Protein AF-A0A7S0UUR9-F1 (afdb_monomer_lite)

Sequence (149 aa):
MFRLLVNALKKHHSISKAPLSCSSLRNFNCSATLRMPTVGVNRDNLFARMGKTYTDEEFDHLCFEYGIELDDVTSEREMLSKELKDKEGLDVEGVSDDVIYRIDIPANRYDMLCIEGISRALNIFRGVEKIPKYTLANMEGKPLQQMIV

Secondary structure (DSSP, 8-state):
----SS-SS--------------------------PPEEEEEHHHHHHHHTS---HHHHHHHHHHHT-EEEEEEEHHHHHHHHGGGS-----TT----EEEEEE--TT-GGGSSHHHHHHHHHHHTTSSPPP---PPP-TTPPPPP---

Radius of gyration: 26.22 Å; chains: 1; bounding box: 48×80×44 Å

pLDDT: mean 72.35, std 21.58, range [28.94, 94.25]

Foldseek 3Di:
DPPDPPPPPPDDDDDDDDDDDDDDDDDDPPPPPQQQDKAKDWQVLLCVLLVHHDDPVRVQVLCVVVPKHFDDWDWPVVVCVVVCVVPPDDPPPPDDRTIIIIIGHRPVDPQPNDSNSVSVVSCVVVVNDPDDDDDDDDCPPPDDDDDDD

InterPro domains:
  IPR009061 Putative DNA-binding domain superfamily [SSF46955] (41-132)
  IPR040659 Phenylalanine--tRNA ligase beta subunit, B1 domain [PF18262] (36-127)
  IPR045060 Phenylalanine-tRNA ligase, class IIc, beta subunit [PTHR10947] (36-149)

Organism: NCBI:txid51329

Structure (mmCIF, N/CA/C/O backbone):
data_AF-A0A7S0UUR9-F1
#
_entry.id   AF-A0A7S0UUR9-F1
#
loop_
_atom_site.group_PDB
_atom_site.id
_atom_site.type_symbol
_atom_site.label_atom_id
_atom_site.label_alt_id
_atom_site.label_comp_id
_atom_site.label_asym_id
_atom_site.label_entity_id
_atom_site.label_seq_id
_atom_site.pdbx_PDB_ins_code
_atom_site.Cartn_x
_atom_site.Cartn_y
_atom_site.Cartn_z
_atom_site.occupancy
_atom_site.B_iso_or_equiv
_atom_site.auth_seq_id
_atom_site.auth_comp_id
_atom_site.auth_asym_id
_atom_site.auth_atom_id
_atom_site.pdbx_PDB_model_num
ATOM 1 N N . MET A 1 1 ? -12.532 54.634 -2.706 1.00 45.88 1 MET A N 1
ATOM 2 C CA . MET A 1 1 ? -12.464 54.338 -1.260 1.00 45.88 1 MET A CA 1
ATOM 3 C C . MET A 1 1 ? -11.890 52.941 -1.083 1.00 45.88 1 MET A C 1
ATOM 5 O O . MET A 1 1 ? -12.311 52.044 -1.794 1.00 45.88 1 MET A O 1
ATOM 9 N N . PHE A 1 2 ? -10.911 52.801 -0.189 1.00 37.53 2 PHE A N 1
ATOM 10 C CA . PHE A 1 2 ? -10.325 51.538 0.281 1.00 37.53 2 PHE A CA 1
ATOM 11 C C . PHE A 1 2 ? -9.458 50.717 -0.685 1.00 37.53 2 PHE A C 1
ATOM 13 O O . PHE A 1 2 ? -9.490 49.496 -0.741 1.00 37.53 2 PHE A O 1
ATOM 20 N N . ARG A 1 3 ? -8.511 51.430 -1.302 1.00 44.03 3 ARG A N 1
ATOM 21 C CA . ARG A 1 3 ? -7.181 50.934 -1.692 1.00 44.03 3 ARG A CA 1
ATOM 22 C C . ARG A 1 3 ? -6.224 50.905 -0.479 1.00 44.03 3 ARG A C 1
ATOM 24 O O . ARG A 1 3 ? -5.107 51.404 -0.562 1.00 44.03 3 ARG A O 1
ATOM 31 N N . LEU A 1 4 ? -6.693 50.410 0.674 1.00 51.84 4 LEU A N 1
ATOM 32 C CA . LEU A 1 4 ? -6.088 50.701 1.987 1.00 51.84 4 LEU A CA 1
ATOM 33 C C . LEU A 1 4 ? -5.917 49.505 2.942 1.00 51.84 4 LEU A C 1
ATOM 35 O O . LEU A 1 4 ? -5.741 49.744 4.130 1.00 51.84 4 LEU A O 1
ATOM 39 N N . LEU A 1 5 ? -5.918 48.241 2.483 1.00 50.78 5 LEU A N 1
ATOM 40 C CA . LEU A 1 5 ? -5.714 47.129 3.435 1.00 50.78 5 LEU A CA 1
ATOM 41 C C . LEU A 1 5 ? -4.809 45.954 3.050 1.00 50.78 5 LEU A C 1
ATOM 43 O O . LEU A 1 5 ? -4.702 45.022 3.832 1.00 50.78 5 LEU A O 1
ATOM 47 N N . VAL A 1 6 ? -4.068 45.998 1.942 1.00 45.31 6 VAL A N 1
ATOM 48 C CA . VAL A 1 6 ? -2.970 45.021 1.736 1.00 45.31 6 VAL A CA 1
ATOM 49 C C . VAL A 1 6 ? -1.678 45.727 1.308 1.00 45.31 6 VAL A C 1
ATOM 51 O O . VAL A 1 6 ? -0.871 45.225 0.539 1.00 45.31 6 VAL A O 1
ATOM 54 N N . ASN A 1 7 ? -1.501 46.944 1.832 1.00 35.56 7 ASN A N 1
ATOM 55 C CA . ASN A 1 7 ? -0.258 47.721 1.833 1.00 35.56 7 ASN A CA 1
ATOM 56 C C . ASN A 1 7 ? 0.443 47.625 3.204 1.00 35.56 7 ASN A C 1
ATOM 58 O O . ASN A 1 7 ? 1.037 48.588 3.679 1.00 35.56 7 ASN A O 1
ATOM 62 N N . ALA A 1 8 ? 0.382 46.464 3.853 1.00 46.06 8 ALA A N 1
ATOM 63 C CA . ALA A 1 8 ? 1.202 46.159 5.016 1.00 46.06 8 ALA A CA 1
ATOM 64 C C . ALA A 1 8 ? 1.975 44.875 4.710 1.00 46.06 8 ALA A C 1
ATOM 66 O O . ALA A 1 8 ? 1.367 43.880 4.337 1.00 46.06 8 ALA A O 1
ATOM 67 N N . LEU A 1 9 ? 3.300 44.917 4.876 1.00 43.00 9 LEU A N 1
ATOM 68 C CA . LEU A 1 9 ? 4.258 43.812 4.698 1.00 43.00 9 LEU A CA 1
ATOM 69 C C . LEU A 1 9 ? 4.867 43.626 3.296 1.00 43.00 9 LEU A C 1
ATOM 71 O O . LEU A 1 9 ? 5.278 42.532 2.921 1.00 43.00 9 LEU A O 1
ATOM 75 N N . LYS A 1 10 ? 5.075 44.724 2.559 1.00 45.31 10 LYS A N 1
ATOM 76 C CA . LYS A 1 10 ? 6.178 44.808 1.585 1.00 45.31 10 LYS A CA 1
ATOM 77 C C . LYS A 1 10 ? 7.116 45.946 1.969 1.00 45.31 10 LYS A C 1
ATOM 79 O O . LYS A 1 10 ? 6.932 47.063 1.502 1.00 45.31 10 LYS A O 1
ATOM 84 N N . LYS A 1 11 ? 8.059 45.655 2.872 1.00 37.03 11 LYS A N 1
ATOM 85 C CA . LYS A 1 11 ? 9.264 46.431 3.250 1.00 37.03 11 LYS A CA 1
ATOM 86 C C . LYS A 1 11 ? 9.781 45.805 4.556 1.00 37.03 11 LYS A C 1
ATOM 88 O O . LYS A 1 11 ? 9.014 45.721 5.497 1.00 37.03 11 LYS A O 1
ATOM 93 N N . HIS A 1 12 ? 10.992 45.295 4.708 1.00 32.62 12 HIS A N 1
ATOM 94 C CA . HIS A 1 12 ? 12.276 45.600 4.098 1.00 32.62 12 HIS A CA 1
ATOM 95 C C . HIS A 1 12 ? 13.205 44.382 4.260 1.00 32.62 12 HIS A C 1
ATOM 97 O O . HIS A 1 12 ? 12.958 43.510 5.085 1.00 32.62 12 HIS A O 1
ATOM 103 N N . HIS A 1 13 ? 14.338 44.466 3.564 1.00 30.64 13 HIS A N 1
ATOM 104 C CA . HIS A 1 13 ? 15.629 43.896 3.949 1.00 30.64 13 HIS A CA 1
ATOM 105 C C . HIS A 1 13 ? 16.007 42.512 3.407 1.00 30.64 13 HIS A C 1
ATOM 107 O O . HIS A 1 13 ? 16.010 41.495 4.087 1.00 30.64 13 HIS A O 1
ATOM 113 N N . SER A 1 14 ? 16.516 42.546 2.176 1.00 36.84 14 SER A N 1
ATOM 114 C CA . SER A 1 14 ? 17.773 41.889 1.819 1.00 36.84 14 SER A CA 1
ATOM 115 C C . SER A 1 14 ? 18.808 42.078 2.938 1.00 36.84 14 SER A C 1
ATOM 117 O O . SER A 1 14 ? 19.095 43.226 3.252 1.00 36.84 14 SER A O 1
ATOM 119 N N . ILE A 1 15 ? 19.381 41.008 3.499 1.00 39.56 15 ILE A N 1
ATOM 120 C CA . ILE A 1 15 ? 20.707 40.969 4.152 1.00 39.56 15 ILE A CA 1
ATOM 121 C C . ILE A 1 15 ? 21.212 39.507 4.110 1.00 39.56 15 ILE A C 1
ATOM 123 O O . ILE A 1 15 ? 20.568 38.587 4.599 1.00 39.56 15 ILE A O 1
ATOM 127 N N . SER A 1 16 ? 22.356 39.353 3.441 1.00 28.94 16 SER A N 1
ATOM 128 C CA . SER A 1 16 ? 23.468 38.402 3.608 1.00 28.94 16 SER A CA 1
ATOM 129 C C . SER A 1 16 ? 23.262 36.936 4.035 1.00 28.94 16 SER A C 1
ATOM 131 O O . SER A 1 16 ? 22.881 36.619 5.158 1.00 28.94 16 SER A O 1
ATOM 133 N N . LYS A 1 17 ? 23.813 36.060 3.186 1.00 43.16 17 LYS A N 1
ATOM 134 C CA . LYS A 1 17 ? 24.576 34.856 3.561 1.00 43.16 17 LYS A CA 1
ATOM 135 C C . LYS A 1 17 ? 25.446 35.080 4.814 1.00 43.16 17 LYS A C 1
ATOM 137 O O . LYS A 1 17 ? 26.272 35.988 4.792 1.00 43.16 17 LYS A O 1
ATOM 142 N N . ALA A 1 18 ? 25.355 34.198 5.812 1.00 35.12 18 ALA A N 1
ATOM 143 C CA . ALA A 1 18 ? 26.481 33.780 6.661 1.00 35.12 18 ALA A CA 1
ATOM 144 C C . ALA A 1 18 ? 26.115 32.529 7.498 1.00 35.12 18 ALA A C 1
ATOM 146 O O . ALA A 1 18 ? 24.932 32.267 7.707 1.00 35.12 18 ALA A O 1
ATOM 147 N N . PRO A 1 19 ? 27.111 31.728 7.917 1.00 38.16 19 PRO A N 1
ATOM 148 C CA . PRO A 1 19 ? 26.967 30.313 8.240 1.00 38.16 19 PRO A CA 1
ATOM 149 C C . PRO A 1 19 ? 26.545 30.095 9.694 1.00 38.16 19 PRO A C 1
ATOM 151 O O . PRO A 1 19 ? 27.079 30.730 10.602 1.00 38.16 19 PRO A O 1
ATOM 154 N N . LEU A 1 20 ? 25.644 29.144 9.939 1.00 45.75 20 LEU A N 1
ATOM 155 C CA . LEU A 1 20 ? 25.448 28.637 11.294 1.00 45.75 20 LEU A CA 1
ATOM 156 C C . LEU A 1 20 ? 26.587 27.666 11.603 1.00 45.75 20 LEU A C 1
ATOM 158 O O . LEU A 1 20 ? 26.666 26.557 11.078 1.00 45.75 20 LEU A O 1
ATOM 162 N N . SER A 1 21 ? 27.513 28.165 12.415 1.00 35.81 21 SER A N 1
ATOM 163 C CA . SER A 1 21 ? 28.673 27.463 12.932 1.00 35.81 21 SER A CA 1
ATOM 164 C C . SER A 1 21 ? 28.257 26.242 13.745 1.00 35.81 21 SER A C 1
ATOM 166 O O . SER A 1 21 ? 27.621 26.348 14.793 1.00 35.81 21 SER A O 1
ATOM 168 N N . CYS A 1 22 ? 28.696 25.090 13.257 1.00 44.16 22 CYS A N 1
ATOM 169 C CA . CYS A 1 22 ? 28.850 23.860 14.006 1.00 44.16 22 CYS A CA 1
ATOM 170 C C . CYS A 1 22 ? 29.877 24.065 15.127 1.00 44.16 22 CYS A C 1
ATOM 172 O O . CYS A 1 22 ? 31.068 24.199 14.853 1.00 44.16 22 CYS A O 1
ATOM 174 N N . SER A 1 23 ? 29.435 24.040 16.381 1.00 45.31 23 SER A N 1
ATOM 175 C CA . SER A 1 23 ? 30.276 23.612 17.499 1.00 45.31 23 SER A CA 1
ATOM 176 C C . SER A 1 23 ? 29.439 23.374 18.756 1.00 45.31 23 SER A C 1
ATOM 178 O O . SER A 1 23 ? 28.759 24.258 19.263 1.00 45.31 23 SER A O 1
ATOM 180 N N . SER A 1 24 ? 29.567 22.156 19.284 1.00 47.34 24 SER A N 1
ATOM 181 C CA . SER A 1 24 ? 29.303 21.811 20.686 1.00 47.34 24 SER A CA 1
ATOM 182 C C . SER A 1 24 ? 27.879 21.433 21.096 1.00 47.34 24 SER A C 1
ATOM 184 O O . SER A 1 24 ? 27.365 21.940 22.087 1.00 47.34 24 SER A O 1
ATOM 186 N N . LEU A 1 25 ? 27.333 20.377 20.485 1.00 46.97 25 LEU A N 1
ATOM 187 C CA . LEU A 1 25 ? 26.603 19.356 21.248 1.00 46.97 25 LEU A CA 1
ATOM 188 C C . LEU A 1 25 ? 27.093 17.956 20.852 1.00 46.97 25 LEU A C 1
ATOM 190 O O . LEU A 1 25 ? 26.752 17.395 19.819 1.00 46.97 25 LEU A O 1
ATOM 194 N N . ARG A 1 26 ? 27.991 17.475 21.715 1.00 40.75 26 ARG A N 1
ATOM 195 C CA . ARG A 1 26 ? 28.431 16.104 21.988 1.00 40.75 26 ARG A CA 1
ATOM 196 C C . ARG A 1 26 ? 27.591 14.994 21.338 1.00 40.75 26 ARG A C 1
ATOM 198 O O . ARG A 1 26 ? 26.428 14.826 21.679 1.00 40.75 26 ARG A O 1
ATOM 205 N N . ASN A 1 27 ? 28.266 14.188 20.516 1.00 44.19 27 ASN A N 1
ATOM 206 C CA . ASN A 1 27 ? 28.039 12.756 20.301 1.00 44.19 27 ASN A CA 1
ATOM 207 C C . ASN A 1 27 ? 26.580 12.285 20.364 1.00 44.19 27 ASN A C 1
ATOM 209 O O . ASN A 1 27 ? 26.213 11.489 21.223 1.00 44.19 27 ASN A O 1
ATOM 213 N N . PHE A 1 28 ? 25.782 12.689 19.385 1.00 39.53 28 PHE A N 1
ATOM 214 C CA . PHE A 1 28 ? 24.845 11.743 18.801 1.00 39.53 28 PHE A CA 1
ATOM 215 C C . PHE A 1 28 ? 25.461 11.298 17.485 1.00 39.53 28 PHE A C 1
ATOM 217 O O . PHE A 1 28 ? 25.661 12.113 16.587 1.00 39.53 28 PHE A O 1
ATOM 224 N N . ASN A 1 29 ? 25.793 10.011 17.385 1.00 43.12 29 ASN A N 1
ATOM 225 C CA . ASN A 1 29 ? 25.991 9.362 16.097 1.00 43.12 29 ASN A CA 1
ATOM 226 C C . ASN A 1 29 ? 24.669 9.474 15.331 1.00 43.12 29 ASN A C 1
ATOM 228 O O . ASN A 1 29 ? 23.828 8.581 15.371 1.00 43.12 29 ASN A O 1
ATOM 232 N N . CYS A 1 30 ? 24.472 10.599 14.650 1.00 38.97 30 CYS A N 1
ATOM 233 C CA . CYS A 1 30 ? 23.463 10.754 13.624 1.00 38.97 30 CYS A CA 1
ATOM 234 C C . CYS A 1 30 ? 24.012 10.089 12.358 1.00 38.97 30 CYS A C 1
ATOM 236 O O . CYS A 1 30 ? 24.443 10.735 11.412 1.00 38.97 30 CYS A O 1
ATOM 238 N N . SER A 1 31 ? 24.073 8.763 12.403 1.00 46.25 31 SER A N 1
ATOM 239 C CA . SER A 1 31 ? 23.993 7.925 11.213 1.00 46.25 31 SER A CA 1
ATOM 240 C C . SER A 1 31 ? 22.880 6.914 11.457 1.00 46.25 31 SER A C 1
ATOM 242 O O . SER A 1 31 ? 23.046 5.704 11.353 1.00 46.25 31 SER A O 1
ATOM 244 N N . ALA A 1 32 ? 21.717 7.426 11.857 1.00 49.59 32 ALA A N 1
ATOM 245 C CA . ALA A 1 32 ? 20.492 6.757 11.488 1.00 49.59 32 ALA A CA 1
ATOM 246 C C . ALA A 1 32 ? 20.298 7.122 10.017 1.00 49.59 32 ALA A C 1
ATOM 248 O O . ALA A 1 32 ? 19.711 8.154 9.701 1.00 49.59 32 ALA A O 1
ATOM 249 N N . THR A 1 33 ? 20.853 6.316 9.106 1.00 52.38 33 THR A N 1
ATOM 250 C CA . THR A 1 33 ? 20.254 6.203 7.776 1.00 52.38 33 THR A CA 1
ATOM 251 C C . THR A 1 33 ? 18.768 6.035 8.034 1.00 52.38 33 THR A C 1
ATOM 253 O O . THR A 1 33 ? 18.383 5.055 8.678 1.00 52.38 33 THR A O 1
ATOM 256 N N . LEU A 1 34 ? 17.963 7.021 7.644 1.00 54.19 34 LEU A N 1
ATOM 257 C CA . LEU A 1 34 ? 16.513 6.941 7.686 1.00 54.19 34 LEU A CA 1
ATOM 258 C C . LEU A 1 34 ? 16.142 5.887 6.633 1.00 54.19 34 LEU A C 1
ATOM 260 O O . LEU A 1 34 ? 15.774 6.225 5.518 1.00 54.19 34 LEU A O 1
ATOM 264 N N . ARG A 1 35 ? 16.416 4.606 6.920 1.00 61.16 35 ARG A N 1
ATOM 265 C CA . ARG A 1 35 ? 16.131 3.521 5.991 1.00 61.16 35 ARG A CA 1
ATOM 266 C C . ARG A 1 35 ? 14.625 3.440 5.937 1.00 61.16 35 ARG A C 1
ATOM 268 O O . ARG A 1 35 ? 13.994 3.031 6.913 1.00 61.16 35 ARG A O 1
ATOM 275 N N . MET A 1 36 ? 14.077 3.897 4.824 1.00 79.38 36 MET A N 1
ATOM 276 C CA . MET A 1 36 ? 12.707 3.593 4.479 1.00 79.38 36 MET A CA 1
ATOM 277 C C . MET A 1 36 ? 12.604 2.063 4.418 1.00 79.38 36 MET A C 1
ATOM 279 O O . MET A 1 36 ? 13.480 1.424 3.830 1.00 79.38 36 MET A O 1
ATOM 283 N N . PRO A 1 37 ? 11.672 1.430 5.149 1.00 86.25 37 PRO A N 1
ATOM 284 C CA . PRO A 1 37 ? 11.437 0.007 4.986 1.00 86.25 37 PRO A CA 1
ATOM 285 C C . PRO A 1 37 ? 11.038 -0.292 3.540 1.00 86.25 37 PRO A C 1
ATOM 287 O O . PRO A 1 37 ? 10.010 0.191 3.065 1.00 86.25 37 PRO A O 1
ATOM 290 N N . THR A 1 38 ? 11.837 -1.130 2.886 1.00 88.62 38 THR A N 1
ATOM 291 C CA . THR A 1 38 ? 11.552 -1.659 1.553 1.00 88.62 38 THR A CA 1
ATOM 292 C C . THR A 1 38 ? 10.765 -2.959 1.676 1.00 88.62 38 THR A C 1
ATOM 294 O O . THR A 1 38 ? 11.186 -3.890 2.372 1.00 88.62 38 THR A O 1
ATOM 297 N N . VAL A 1 39 ? 9.630 -3.047 0.988 1.00 89.69 39 VAL A N 1
ATOM 298 C CA . VAL A 1 39 ? 8.792 -4.251 0.943 1.00 89.69 39 VAL A CA 1
ATOM 299 C C . VAL A 1 39 ? 8.820 -4.825 -0.467 1.00 89.69 39 VAL A C 1
ATOM 301 O O . VAL A 1 39 ? 8.476 -4.144 -1.429 1.00 89.69 39 VAL A O 1
ATOM 304 N N . GLY A 1 40 ? 9.229 -6.091 -0.581 1.00 90.38 40 GLY A N 1
ATOM 305 C CA . GLY A 1 40 ? 9.167 -6.852 -1.827 1.00 90.38 40 GLY A CA 1
ATOM 306 C C . GLY A 1 40 ? 7.792 -7.491 -2.004 1.00 90.38 40 GLY A C 1
ATOM 307 O O . GLY A 1 40 ? 7.371 -8.286 -1.162 1.00 90.38 40 GLY A O 1
ATOM 308 N N . VAL A 1 41 ? 7.093 -7.164 -3.089 1.00 90.19 41 VAL A N 1
ATOM 309 C CA . VAL A 1 41 ? 5.765 -7.703 -3.407 1.00 90.19 41 VAL A CA 1
ATOM 310 C C . VAL A 1 41 ? 5.728 -8.273 -4.819 1.00 90.19 41 VAL A C 1
ATOM 312 O O . VAL A 1 41 ? 6.291 -7.703 -5.747 1.00 90.19 41 VAL A O 1
ATOM 315 N N . ASN A 1 42 ? 5.033 -9.395 -4.993 1.00 90.75 42 ASN A N 1
ATOM 316 C CA . ASN A 1 42 ? 4.793 -9.963 -6.317 1.00 90.75 42 ASN A CA 1
ATOM 317 C C . ASN A 1 42 ? 3.695 -9.152 -7.028 1.00 90.75 42 ASN A C 1
ATOM 319 O O . ASN A 1 42 ? 2.600 -8.965 -6.480 1.00 90.75 42 ASN A O 1
ATOM 323 N N . ARG A 1 43 ? 3.998 -8.674 -8.237 1.00 88.69 43 ARG A N 1
ATOM 324 C CA . ARG A 1 43 ? 3.134 -7.820 -9.058 1.00 88.69 43 ARG A CA 1
ATOM 325 C C . ARG A 1 43 ? 1.769 -8.445 -9.305 1.00 88.69 43 ARG A C 1
ATOM 327 O O . ARG A 1 43 ? 0.743 -7.796 -9.104 1.00 88.69 43 ARG A O 1
ATOM 334 N N . ASP A 1 44 ? 1.746 -9.706 -9.713 1.00 88.88 44 ASP A N 1
ATOM 335 C CA . ASP A 1 44 ? 0.518 -10.340 -10.186 1.00 88.88 44 ASP A CA 1
ATOM 336 C C . ASP A 1 44 ? -0.452 -10.556 -9.014 1.00 88.88 44 ASP A C 1
ATOM 338 O O . ASP A 1 44 ? -1.650 -10.280 -9.113 1.00 88.88 44 ASP A O 1
ATOM 342 N N . ASN A 1 45 ? 0.088 -10.912 -7.844 1.00 90.56 45 ASN A N 1
ATOM 343 C CA . ASN A 1 45 ? -0.669 -11.016 -6.596 1.00 90.56 45 ASN A CA 1
ATOM 344 C C . ASN A 1 45 ? -1.222 -9.665 -6.117 1.00 90.56 45 ASN A C 1
ATOM 346 O O . ASN A 1 45 ? -2.330 -9.607 -5.567 1.00 90.56 45 ASN A O 1
ATOM 350 N N . LEU A 1 46 ? -0.463 -8.582 -6.311 1.00 91.56 46 LEU A N 1
ATOM 351 C CA . LEU A 1 46 ? -0.893 -7.227 -5.979 1.00 91.56 46 LEU A CA 1
ATOM 352 C C . LEU A 1 46 ? -2.034 -6.777 -6.902 1.00 91.56 46 LEU A C 1
ATOM 354 O O . LEU A 1 46 ? -3.071 -6.313 -6.423 1.00 91.56 46 LEU A O 1
ATOM 358 N N . PHE A 1 47 ? -1.884 -6.965 -8.213 1.00 91.44 47 PHE A N 1
ATOM 359 C CA . PHE A 1 47 ? -2.879 -6.573 -9.214 1.00 91.44 47 PHE A CA 1
ATOM 360 C C . PHE A 1 47 ? -4.168 -7.388 -9.099 1.00 91.44 47 PHE A C 1
ATOM 362 O O . PHE A 1 47 ? -5.261 -6.826 -9.201 1.00 91.44 47 PHE A O 1
ATOM 369 N N . ALA A 1 48 ? -4.057 -8.680 -8.775 1.00 92.06 48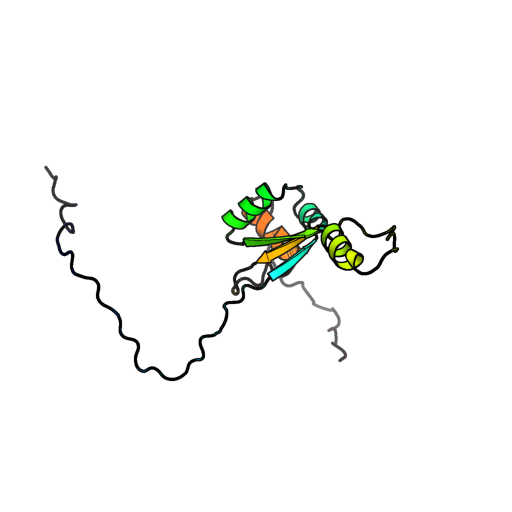 ALA A N 1
ATOM 370 C CA . ALA A 1 48 ? -5.206 -9.527 -8.474 1.00 92.06 48 ALA A CA 1
ATOM 371 C C . ALA A 1 48 ? -6.029 -8.981 -7.293 1.00 92.06 48 ALA A C 1
ATOM 373 O O . ALA A 1 48 ? -7.255 -8.918 -7.376 1.00 92.06 48 ALA A O 1
ATOM 374 N N . ARG A 1 49 ? -5.375 -8.523 -6.214 1.00 90.06 49 ARG A N 1
ATOM 375 C CA . ARG A 1 49 ? -6.054 -7.919 -5.048 1.00 90.06 49 ARG A CA 1
ATOM 376 C C . ARG A 1 49 ? -6.607 -6.520 -5.321 1.00 90.06 49 ARG A C 1
ATOM 378 O O . ARG A 1 49 ? -7.638 -6.154 -4.764 1.00 90.06 49 ARG A O 1
ATOM 385 N N . MET A 1 50 ? -5.951 -5.732 -6.170 1.00 90.12 50 MET A N 1
ATOM 386 C CA . MET A 1 50 ? -6.460 -4.418 -6.584 1.00 90.12 50 MET A CA 1
ATOM 387 C C . MET A 1 50 ? -7.626 -4.506 -7.582 1.00 90.12 50 MET A C 1
ATOM 389 O O . MET A 1 50 ? -8.323 -3.513 -7.799 1.00 90.12 50 MET A O 1
ATOM 393 N N . GLY A 1 51 ? -7.837 -5.669 -8.210 1.00 88.56 51 GLY A N 1
ATOM 394 C CA . GLY A 1 51 ? -8.897 -5.890 -9.198 1.00 88.56 51 GLY A CA 1
ATOM 395 C C . GLY A 1 51 ? -8.689 -5.134 -10.515 1.00 88.56 51 GLY A C 1
ATOM 396 O O . GLY A 1 51 ? -9.628 -4.985 -11.295 1.00 88.56 51 GLY A O 1
ATOM 397 N N . LYS A 1 52 ? -7.476 -4.626 -10.760 1.00 88.94 52 LYS A N 1
ATOM 398 C CA . LYS A 1 52 ? -7.081 -3.949 -11.997 1.00 88.94 52 LYS A CA 1
ATOM 399 C C . LYS A 1 52 ? -5.609 -4.244 -12.281 1.00 88.94 52 LYS A C 1
ATOM 401 O O . LYS A 1 52 ? -4.784 -4.215 -11.372 1.00 88.94 52 LYS A O 1
ATOM 406 N N . THR A 1 53 ? -5.299 -4.504 -13.545 1.00 90.06 53 THR A N 1
ATOM 407 C CA . THR A 1 53 ? -3.929 -4.616 -14.051 1.00 90.06 53 THR A CA 1
ATOM 408 C C . THR A 1 53 ? -3.393 -3.233 -14.398 1.00 90.06 53 THR A C 1
ATOM 410 O O . THR A 1 53 ? -4.100 -2.450 -15.040 1.00 90.06 53 THR A O 1
ATOM 413 N N . TYR A 1 54 ? -2.161 -2.951 -13.990 1.00 88.88 54 TYR A N 1
ATOM 414 C CA . TYR A 1 54 ? -1.476 -1.690 -14.259 1.00 88.88 54 TYR A CA 1
ATOM 415 C C . TYR A 1 54 ? -0.219 -1.922 -15.087 1.00 88.88 54 TYR A C 1
ATOM 417 O O . TYR A 1 54 ? 0.372 -3.000 -15.037 1.00 88.88 54 TYR A O 1
ATOM 425 N N . THR A 1 55 ? 0.165 -0.899 -15.842 1.00 90.94 55 THR A N 1
ATOM 426 C CA . THR A 1 55 ? 1.526 -0.775 -16.378 1.00 90.94 55 THR A CA 1
ATOM 427 C C . THR A 1 55 ? 2.469 -0.259 -15.289 1.00 90.94 55 THR A C 1
ATOM 429 O O . THR A 1 55 ? 2.010 0.284 -14.279 1.00 90.94 55 THR A O 1
ATOM 432 N N . ASP A 1 56 ? 3.776 -0.434 -15.477 1.00 88.19 56 ASP A N 1
ATOM 433 C CA . ASP A 1 56 ? 4.772 -0.010 -14.489 1.00 88.19 56 ASP A CA 1
ATOM 434 C C . ASP A 1 56 ? 4.739 1.520 -14.300 1.00 88.19 56 ASP A C 1
ATOM 436 O O . ASP A 1 56 ? 4.776 2.002 -13.170 1.00 88.19 56 ASP A O 1
ATOM 440 N N . GLU A 1 57 ? 4.542 2.288 -15.378 1.00 90.00 57 GLU A N 1
ATOM 441 C CA . GLU A 1 57 ? 4.454 3.753 -15.333 1.00 90.00 57 GLU A CA 1
ATOM 442 C C . GLU A 1 57 ? 3.176 4.243 -14.638 1.00 90.00 57 GLU A C 1
ATOM 444 O O . GLU A 1 57 ? 3.203 5.178 -13.837 1.00 90.00 57 GLU A O 1
ATOM 449 N N . GLU A 1 58 ? 2.032 3.613 -14.920 1.00 92.00 58 GLU A N 1
ATOM 450 C CA . GLU A 1 58 ? 0.776 3.945 -14.238 1.00 92.00 58 GLU A CA 1
ATOM 451 C C . GLU A 1 58 ? 0.851 3.640 -12.740 1.00 92.00 58 GLU A C 1
ATOM 453 O O . GLU A 1 58 ? 0.273 4.369 -11.928 1.00 92.00 58 GLU A O 1
ATOM 458 N N . PHE A 1 59 ? 1.529 2.548 -12.377 1.00 91.00 59 PHE A N 1
ATOM 459 C CA . PHE A 1 59 ? 1.705 2.158 -10.988 1.00 91.00 59 PHE A CA 1
ATOM 460 C C . PHE A 1 59 ? 2.655 3.110 -10.253 1.00 91.00 59 PHE A C 1
ATOM 462 O O . PHE A 1 59 ? 2.327 3.532 -9.146 1.00 91.00 59 PHE A O 1
ATOM 469 N N . ASP A 1 60 ? 3.758 3.526 -10.878 1.00 91.69 60 ASP A N 1
ATOM 470 C CA . ASP A 1 60 ? 4.678 4.525 -10.320 1.00 91.69 60 ASP A CA 1
ATOM 471 C C . ASP A 1 60 ? 3.979 5.871 -10.063 1.00 91.69 60 ASP A C 1
ATOM 473 O O . ASP A 1 60 ? 4.047 6.427 -8.965 1.00 91.69 60 ASP A O 1
ATOM 477 N N . HIS A 1 61 ? 3.179 6.352 -11.020 1.00 92.81 61 HIS A N 1
ATOM 478 C CA . HIS A 1 61 ? 2.386 7.567 -10.829 1.00 92.81 61 HIS A CA 1
ATOM 479 C C . HIS A 1 61 ? 1.390 7.460 -9.664 1.00 92.81 61 HIS A C 1
ATOM 481 O O . HIS A 1 61 ? 1.236 8.416 -8.899 1.00 92.81 61 HIS A O 1
ATOM 487 N N . LEU A 1 62 ? 0.730 6.308 -9.506 1.00 92.62 62 LEU A N 1
ATOM 488 C CA . LEU A 1 62 ? -0.191 6.063 -8.394 1.00 92.62 62 LEU A CA 1
ATOM 489 C C . LEU A 1 62 ? 0.545 6.037 -7.044 1.00 92.62 62 LEU A C 1
ATOM 491 O O . LEU A 1 62 ? 0.051 6.589 -6.059 1.00 92.62 62 LEU A O 1
ATOM 495 N N . CYS A 1 63 ? 1.718 5.406 -7.002 1.00 91.44 63 CYS A N 1
ATOM 496 C CA . CYS A 1 63 ? 2.592 5.366 -5.835 1.00 91.44 63 CYS A CA 1
ATOM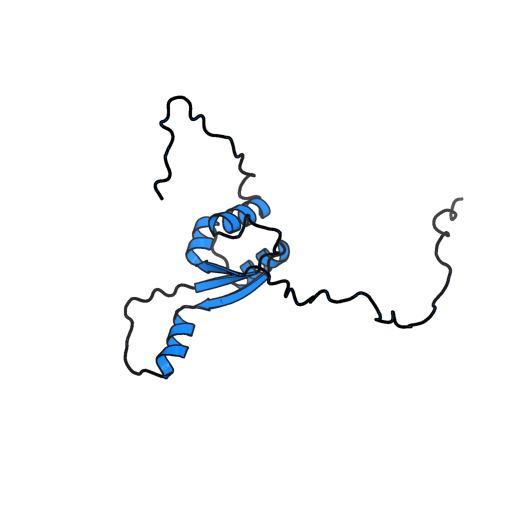 497 C C . CYS A 1 63 ? 3.030 6.779 -5.427 1.00 91.44 63 CYS A C 1
ATOM 499 O O . CYS A 1 63 ? 2.852 7.166 -4.268 1.00 91.44 63 CYS A O 1
ATOM 501 N N . PHE A 1 64 ? 3.473 7.588 -6.392 1.00 91.31 64 PHE A N 1
ATOM 502 C CA . PHE A 1 64 ? 3.895 8.965 -6.157 1.00 91.31 64 PHE A CA 1
ATOM 503 C C . PHE A 1 64 ? 2.758 9.851 -5.631 1.00 91.31 64 PHE A C 1
ATOM 505 O O . PHE A 1 64 ? 2.947 10.588 -4.662 1.00 91.31 64 PHE A O 1
ATOM 512 N N . GLU A 1 65 ? 1.556 9.755 -6.211 1.00 93.50 65 GLU A N 1
ATOM 513 C CA . GLU A 1 65 ? 0.382 10.515 -5.750 1.00 93.50 65 GLU A CA 1
ATOM 514 C C . GLU A 1 65 ? 0.021 10.180 -4.294 1.00 93.50 65 GLU A C 1
ATOM 516 O O . GLU A 1 65 ? -0.398 11.037 -3.513 1.00 93.50 65 GLU A O 1
ATOM 521 N N . TYR A 1 66 ? 0.226 8.922 -3.916 1.00 91.19 66 TYR A N 1
ATOM 522 C CA . TYR A 1 66 ? -0.038 8.420 -2.580 1.00 91.19 66 TYR A CA 1
ATOM 523 C C . TYR A 1 66 ? 1.108 8.684 -1.575 1.00 91.19 66 TYR A C 1
ATOM 525 O O . TYR A 1 66 ? 0.898 8.588 -0.357 1.00 91.19 66 TYR A O 1
ATOM 533 N N . GLY A 1 67 ? 2.298 9.054 -2.060 1.00 90.00 67 GLY A N 1
ATOM 534 C CA . GLY A 1 67 ? 3.487 9.356 -1.258 1.00 90.00 67 GLY A CA 1
ATOM 535 C C . GLY A 1 67 ? 4.312 8.127 -0.864 1.00 90.00 67 GLY A C 1
ATOM 536 O O . GLY A 1 67 ? 4.865 8.096 0.237 1.00 90.00 67 GLY A O 1
ATOM 537 N N . ILE A 1 68 ? 4.338 7.105 -1.721 1.00 91.19 68 ILE A N 1
ATOM 538 C CA . ILE A 1 68 ? 5.252 5.954 -1.656 1.00 91.19 68 ILE A CA 1
ATOM 539 C C . ILE A 1 68 ? 6.089 5.913 -2.940 1.00 91.19 68 ILE A C 1
ATOM 541 O O . ILE A 1 68 ? 5.670 6.448 -3.964 1.00 91.19 68 ILE A O 1
ATOM 545 N N . GLU A 1 69 ? 7.260 5.288 -2.894 1.00 89.56 69 GLU A N 1
ATOM 546 C CA . GLU A 1 69 ? 8.200 5.269 -4.021 1.00 89.56 69 GLU A CA 1
ATOM 547 C C . GLU A 1 69 ? 8.401 3.829 -4.509 1.00 89.56 69 GLU A C 1
ATOM 549 O O . GLU A 1 69 ? 8.528 2.904 -3.702 1.00 89.56 69 GLU A O 1
ATOM 554 N N . LEU A 1 70 ? 8.381 3.625 -5.828 1.00 90.19 70 LEU A N 1
ATOM 555 C CA . LEU A 1 70 ? 8.767 2.357 -6.443 1.00 90.19 70 LEU A CA 1
ATOM 556 C C . LEU A 1 70 ? 10.283 2.394 -6.673 1.00 90.19 70 LEU A C 1
ATOM 558 O O . LEU A 1 70 ? 10.755 3.178 -7.488 1.00 90.19 70 LEU A O 1
ATOM 562 N N . ASP A 1 71 ? 11.033 1.585 -5.925 1.00 87.44 71 ASP A N 1
ATOM 563 C CA . ASP A 1 71 ? 12.502 1.597 -5.942 1.00 87.44 71 ASP A CA 1
ATOM 564 C C . ASP A 1 71 ? 13.036 0.770 -7.122 1.00 87.44 71 ASP A C 1
ATOM 566 O O . ASP A 1 71 ? 13.599 1.306 -8.074 1.00 87.44 71 ASP A O 1
ATOM 570 N N . ASP A 1 72 ? 12.750 -0.536 -7.120 1.00 81.56 72 ASP A N 1
ATOM 571 C CA . ASP A 1 72 ? 13.190 -1.467 -8.161 1.00 81.56 72 ASP A CA 1
ATOM 572 C C . ASP A 1 72 ? 12.030 -2.330 -8.680 1.00 81.56 72 ASP A C 1
ATOM 574 O O . ASP A 1 72 ? 11.230 -2.881 -7.913 1.00 81.56 72 ASP A O 1
ATOM 578 N N . VAL A 1 73 ? 12.016 -2.553 -9.997 1.00 82.12 73 VAL A N 1
ATOM 579 C CA . VAL A 1 73 ? 11.231 -3.605 -10.652 1.00 82.12 73 VAL A CA 1
ATOM 580 C C . VAL A 1 73 ? 12.188 -4.717 -11.060 1.00 82.12 73 VAL A C 1
ATOM 582 O O . VAL A 1 73 ? 12.912 -4.606 -12.046 1.00 82.12 73 VAL A O 1
ATOM 585 N N . THR A 1 74 ? 12.219 -5.801 -10.291 1.00 70.56 74 THR A N 1
ATOM 586 C CA . THR A 1 74 ? 13.070 -6.958 -10.592 1.00 70.56 74 THR A CA 1
ATOM 587 C C . THR A 1 74 ? 12.226 -8.095 -11.149 1.00 70.56 74 THR A C 1
ATOM 589 O O . THR A 1 74 ? 11.288 -8.536 -10.492 1.00 70.56 74 THR A O 1
ATOM 592 N N . SER A 1 75 ? 12.554 -8.600 -12.339 1.00 66.00 75 SER A N 1
ATOM 593 C CA . SER A 1 75 ? 11.989 -9.861 -12.832 1.00 66.00 75 SER A CA 1
ATOM 594 C C . SER A 1 75 ? 12.915 -11.023 -12.471 1.00 66.00 75 SER A C 1
ATOM 596 O O . SER A 1 75 ? 14.139 -10.908 -12.585 1.00 66.00 75 SER A O 1
ATOM 598 N N . GLU A 1 76 ? 12.356 -12.159 -12.051 1.00 57.34 76 GLU A N 1
ATOM 599 C CA . GLU A 1 76 ? 13.148 -13.359 -11.729 1.00 57.34 76 GLU A CA 1
ATOM 600 C C . GLU A 1 76 ? 14.003 -13.829 -12.926 1.00 57.34 76 GLU A C 1
ATOM 602 O O . GLU A 1 76 ? 15.142 -14.270 -12.756 1.00 57.34 76 GLU A O 1
ATOM 607 N N . ARG A 1 77 ? 13.526 -13.601 -14.160 1.00 52.78 77 ARG A N 1
ATOM 608 C CA . ARG A 1 77 ? 14.270 -13.837 -15.413 1.00 52.78 77 ARG A CA 1
ATOM 609 C C . ARG A 1 77 ? 15.571 -13.035 -15.526 1.00 52.78 77 ARG A C 1
ATOM 611 O O . ARG A 1 77 ? 16.586 -13.548 -16.007 1.00 52.78 77 ARG A O 1
ATOM 618 N N . GLU A 1 78 ? 15.567 -11.771 -15.112 1.00 52.16 78 GLU A N 1
ATOM 619 C CA . GLU A 1 78 ? 16.765 -10.923 -15.154 1.00 52.16 78 GLU A CA 1
ATOM 620 C C . GLU A 1 78 ? 17.764 -11.247 -14.042 1.00 52.16 78 GLU A C 1
ATOM 622 O O . GLU A 1 78 ? 18.963 -11.024 -14.219 1.00 52.16 78 GLU A O 1
ATOM 627 N N . MET A 1 79 ? 17.298 -11.796 -12.917 1.00 52.47 79 MET A N 1
ATOM 628 C CA . MET A 1 79 ? 18.184 -12.295 -11.864 1.00 52.47 79 MET A CA 1
ATOM 629 C C . MET A 1 79 ? 18.855 -13.603 -12.295 1.00 52.47 79 MET A C 1
ATOM 631 O O . MET A 1 79 ? 20.082 -13.700 -12.270 1.00 52.47 79 MET A O 1
ATOM 635 N N . LEU A 1 80 ? 18.081 -14.557 -12.824 1.00 54.47 80 LEU A N 1
ATOM 636 C CA . LEU A 1 80 ? 18.607 -15.836 -13.311 1.00 54.47 80 LEU A CA 1
ATOM 637 C C . LEU A 1 80 ? 19.602 -15.661 -14.460 1.00 54.47 80 LEU A C 1
ATOM 639 O O . LEU A 1 80 ? 20.660 -16.279 -14.455 1.00 54.47 80 LEU A O 1
ATOM 643 N N . SER A 1 81 ? 19.333 -14.779 -15.422 1.00 54.75 81 SER A N 1
ATOM 644 C CA . SER A 1 81 ? 20.269 -14.524 -16.530 1.00 54.75 81 SER A CA 1
ATOM 645 C C . SER A 1 81 ? 21.569 -13.821 -16.112 1.00 54.75 81 SER A C 1
ATOM 647 O O . SER A 1 81 ? 22.554 -13.882 -16.853 1.00 54.75 81 SER A O 1
ATOM 649 N N . LYS A 1 82 ? 21.606 -13.158 -14.949 1.00 58.31 82 LYS A N 1
ATOM 650 C CA . LYS A 1 82 ? 22.833 -12.568 -14.388 1.00 58.31 82 LYS A CA 1
ATOM 651 C C . LYS A 1 82 ? 23.621 -13.581 -13.554 1.00 58.31 82 LYS A C 1
ATOM 653 O O . LYS A 1 82 ? 24.842 -13.579 -13.642 1.00 58.31 82 LYS A O 1
ATOM 658 N N . GLU A 1 83 ? 22.948 -14.471 -12.827 1.00 56.38 83 GLU A N 1
ATOM 659 C CA . GLU A 1 83 ? 23.584 -15.527 -12.020 1.00 56.38 83 GLU A CA 1
ATOM 660 C C . GLU A 1 83 ? 24.039 -16.745 -12.852 1.00 56.38 83 GLU A C 1
ATOM 662 O O . GLU A 1 83 ? 25.065 -17.356 -12.555 1.00 56.38 83 GLU A O 1
ATOM 667 N N . LEU A 1 84 ? 23.330 -17.083 -13.935 1.00 54.12 84 LEU A N 1
ATOM 668 C CA . LEU A 1 84 ? 23.643 -18.226 -14.810 1.00 54.12 84 LEU A CA 1
ATOM 669 C C . LEU A 1 84 ? 24.745 -17.944 -15.842 1.00 54.12 84 LEU A C 1
ATOM 671 O O . LEU A 1 84 ? 25.219 -18.875 -16.489 1.00 54.12 84 LEU A O 1
ATOM 675 N N . LYS A 1 85 ? 25.216 -16.697 -15.988 1.00 51.06 85 LYS A N 1
ATOM 676 C CA . LYS A 1 85 ? 26.383 -16.399 -16.844 1.00 51.06 85 LYS A CA 1
ATOM 677 C C . LYS A 1 85 ? 27.681 -17.042 -16.347 1.00 51.06 85 LYS A C 1
ATOM 679 O O . LYS A 1 85 ? 28.600 -17.193 -17.145 1.00 51.06 85 LYS A O 1
ATOM 684 N N . ASP A 1 86 ? 27.722 -17.481 -15.088 1.00 49.72 86 ASP A N 1
ATOM 685 C CA . ASP A 1 86 ? 28.869 -18.182 -14.502 1.00 49.72 86 ASP A CA 1
ATOM 686 C C . ASP A 1 86 ? 28.691 -19.713 -14.425 1.00 49.72 86 ASP A C 1
ATOM 688 O O . ASP A 1 86 ? 29.627 -20.423 -14.051 1.00 49.72 86 ASP A O 1
ATOM 692 N N . LYS A 1 87 ? 27.516 -20.258 -14.777 1.00 46.88 87 LYS A N 1
ATOM 693 C CA . LYS A 1 87 ? 27.251 -21.707 -14.777 1.00 46.88 87 LYS A CA 1
ATOM 694 C C . LYS A 1 87 ? 26.398 -22.099 -15.979 1.00 46.88 87 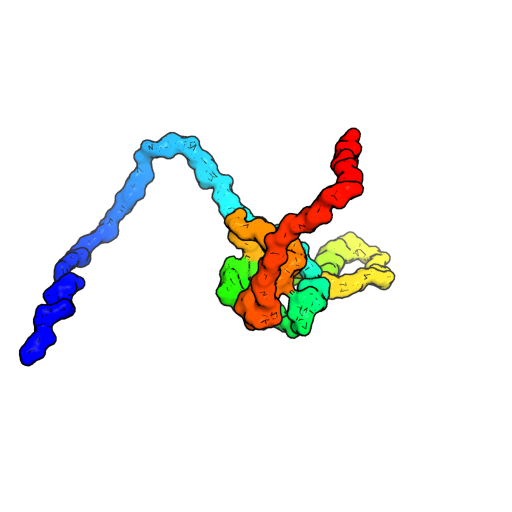LYS A C 1
ATOM 696 O O . LYS A 1 87 ? 25.174 -22.031 -15.941 1.00 46.88 87 LYS A O 1
ATOM 701 N N . GLU A 1 88 ? 27.076 -22.535 -17.037 1.00 45.97 88 GLU A N 1
ATOM 702 C CA . GLU A 1 88 ? 26.460 -23.145 -18.213 1.00 45.97 88 GLU A CA 1
ATOM 703 C C . GLU A 1 88 ? 25.536 -24.314 -17.812 1.00 45.97 88 GLU A C 1
ATOM 705 O O . GLU A 1 88 ? 25.962 -25.246 -17.128 1.00 45.97 88 GLU A O 1
ATOM 710 N N . GLY A 1 89 ? 24.287 -24.286 -18.292 1.00 45.34 89 GLY A N 1
ATOM 711 C CA . GLY A 1 89 ? 23.511 -25.507 -18.529 1.00 45.34 89 GLY A CA 1
ATOM 712 C C . GLY A 1 89 ? 22.477 -25.927 -17.483 1.00 45.34 89 GLY A C 1
ATOM 713 O O . GLY A 1 89 ? 22.406 -27.114 -17.167 1.00 45.34 89 GLY A O 1
ATOM 714 N N . LEU A 1 90 ? 21.623 -25.020 -16.998 1.00 40.62 90 LEU A N 1
ATOM 715 C CA . LEU A 1 90 ? 20.341 -25.448 -16.429 1.00 40.62 90 LEU A CA 1
ATOM 716 C C . LEU A 1 90 ? 19.187 -24.674 -17.067 1.00 40.62 90 LEU A C 1
ATOM 718 O O . LEU A 1 90 ? 18.874 -23.554 -16.669 1.00 40.62 90 LEU A O 1
ATOM 722 N N . ASP A 1 91 ? 18.562 -25.296 -18.064 1.00 44.97 91 ASP A N 1
ATOM 723 C CA . ASP A 1 91 ? 17.248 -24.907 -18.562 1.00 44.97 91 ASP A CA 1
ATOM 724 C C . ASP A 1 91 ? 16.244 -25.126 -17.424 1.00 44.97 91 ASP A C 1
ATOM 726 O O . ASP A 1 91 ? 15.841 -26.253 -17.128 1.00 44.97 91 ASP A O 1
ATOM 730 N N . VAL A 1 92 ? 15.896 -24.053 -16.713 1.00 49.56 92 VAL A N 1
ATOM 731 C CA . VAL A 1 92 ? 14.939 -24.122 -15.605 1.00 49.56 92 VAL A CA 1
ATOM 732 C C . VAL A 1 92 ? 13.522 -24.075 -16.182 1.00 49.56 92 VAL A C 1
ATOM 734 O O . VAL A 1 92 ? 12.830 -23.060 -16.124 1.00 49.56 92 VAL A O 1
ATOM 737 N N . GLU A 1 93 ? 13.097 -25.186 -16.786 1.00 43.97 93 GLU A N 1
ATOM 738 C CA . GLU A 1 93 ? 11.697 -25.426 -17.141 1.00 43.97 93 GLU A CA 1
ATOM 739 C C . GLU A 1 93 ? 10.861 -25.504 -15.855 1.00 43.97 93 GLU A C 1
ATOM 741 O O . GLU A 1 93 ? 10.716 -26.559 -15.238 1.00 43.97 93 GLU A O 1
ATOM 746 N N . GLY A 1 94 ? 10.358 -24.354 -15.404 1.00 49.06 94 GLY A N 1
ATOM 747 C CA . GLY A 1 94 ? 9.511 -24.265 -14.214 1.00 49.06 94 GLY A CA 1
ATOM 748 C C . GLY A 1 94 ? 9.606 -22.968 -13.416 1.00 49.06 94 GLY A C 1
ATOM 749 O O . GLY A 1 94 ? 8.889 -22.845 -12.428 1.00 49.06 94 GLY A O 1
ATOM 750 N N . VAL A 1 95 ? 10.452 -22.008 -13.805 1.00 47.38 95 VAL A N 1
ATOM 751 C CA . VAL A 1 95 ? 10.458 -20.685 -13.160 1.00 47.38 95 VAL A CA 1
ATOM 752 C C . VAL A 1 95 ? 9.368 -19.836 -13.797 1.00 47.38 95 VAL A C 1
ATOM 754 O O . VAL A 1 95 ? 9.419 -19.560 -14.996 1.00 47.38 95 VAL A O 1
ATOM 757 N N . SER A 1 96 ? 8.353 -19.477 -13.014 1.00 53.06 96 SER A N 1
ATOM 758 C CA . SER A 1 96 ? 7.344 -18.514 -13.434 1.00 53.06 96 SER A CA 1
ATOM 759 C C . SER A 1 96 ? 7.972 -17.125 -13.518 1.00 53.06 96 SER A C 1
ATOM 761 O O . SER A 1 96 ? 8.912 -16.798 -12.801 1.00 53.06 96 SER A O 1
ATOM 763 N N . ASP A 1 97 ? 7.497 -16.306 -14.448 1.00 61.16 97 ASP A N 1
ATOM 764 C CA . ASP A 1 97 ? 8.098 -15.005 -14.754 1.00 61.16 97 ASP A CA 1
ATOM 765 C C . ASP A 1 97 ? 7.651 -13.937 -13.766 1.00 61.16 97 ASP A C 1
ATOM 767 O O . ASP A 1 97 ? 7.123 -12.888 -14.148 1.00 61.16 97 ASP A O 1
ATOM 771 N N . ASP A 1 98 ? 7.818 -14.231 -12.487 1.00 70.88 98 ASP A N 1
ATOM 772 C CA . ASP A 1 98 ? 7.246 -13.436 -11.429 1.00 70.88 98 ASP A CA 1
ATOM 773 C C . ASP A 1 98 ? 8.032 -12.124 -11.332 1.00 70.88 98 ASP A C 1
ATOM 775 O O . ASP A 1 98 ? 9.256 -12.071 -11.169 1.00 70.88 98 ASP A O 1
ATOM 779 N N . VAL A 1 99 ? 7.304 -11.023 -11.514 1.00 83.94 99 VAL A N 1
ATOM 780 C CA . VAL A 1 99 ? 7.848 -9.674 -11.379 1.00 83.94 99 VAL A CA 1
ATOM 781 C C . VAL A 1 99 ? 7.668 -9.244 -9.934 1.00 83.94 99 VAL A C 1
ATOM 783 O O . VAL A 1 99 ? 6.554 -9.216 -9.406 1.00 83.94 99 VAL A O 1
ATOM 786 N N . ILE A 1 100 ? 8.780 -8.907 -9.293 1.00 88.06 100 ILE A N 1
ATOM 787 C CA . ILE A 1 100 ? 8.839 -8.463 -7.908 1.00 88.06 100 ILE A CA 1
ATOM 788 C C . ILE A 1 100 ? 9.080 -6.956 -7.900 1.00 88.06 100 ILE A C 1
ATOM 790 O O . ILE A 1 100 ? 10.091 -6.471 -8.412 1.00 88.06 100 ILE A O 1
ATOM 794 N N . TYR A 1 101 ? 8.160 -6.228 -7.276 1.00 91.06 101 TYR A N 1
ATOM 795 C CA . TYR A 1 101 ? 8.286 -4.805 -7.000 1.00 91.06 101 TYR A CA 1
ATOM 796 C C . TYR A 1 101 ? 8.871 -4.584 -5.614 1.00 91.06 101 TYR A C 1
ATOM 798 O O . TYR A 1 101 ? 8.402 -5.167 -4.634 1.00 91.06 101 TYR A O 1
ATOM 806 N N . ARG A 1 102 ? 9.870 -3.712 -5.529 1.00 90.50 102 ARG A N 1
ATOM 807 C CA . ARG A 1 102 ? 10.395 -3.189 -4.270 1.00 90.50 102 ARG A CA 1
ATOM 808 C C . ARG A 1 102 ? 9.821 -1.803 -4.049 1.00 90.50 102 ARG A C 1
ATOM 810 O O . ARG A 1 102 ? 10.064 -0.899 -4.839 1.00 90.50 102 ARG A O 1
ATOM 817 N N . ILE A 1 103 ? 9.017 -1.667 -3.003 1.00 91.19 103 ILE A N 1
ATOM 818 C CA . ILE A 1 103 ? 8.324 -0.422 -2.673 1.00 91.19 103 ILE A CA 1
ATOM 819 C C . ILE A 1 103 ? 8.915 0.125 -1.380 1.00 91.19 103 ILE A C 1
ATOM 821 O O . ILE A 1 103 ? 8.955 -0.590 -0.373 1.00 91.19 103 ILE A O 1
ATOM 825 N N . ASP A 1 104 ? 9.314 1.390 -1.405 1.00 91.00 104 ASP A N 1
ATOM 826 C CA . ASP A 1 104 ? 9.825 2.112 -0.250 1.00 91.00 104 ASP A CA 1
ATOM 827 C C . ASP A 1 104 ? 8.695 2.855 0.466 1.00 91.00 104 ASP A C 1
ATOM 829 O O . ASP A 1 104 ? 7.942 3.652 -0.106 1.00 91.00 104 ASP A O 1
ATOM 833 N N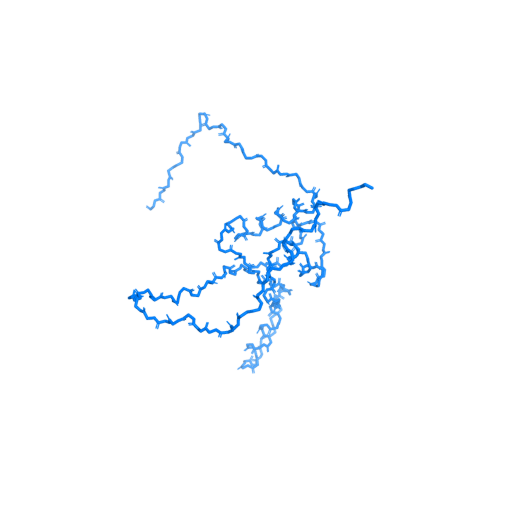 . ILE A 1 105 ? 8.553 2.554 1.757 1.00 89.19 105 ILE A N 1
ATOM 834 C CA . ILE A 1 105 ? 7.464 3.050 2.597 1.00 89.19 105 ILE A CA 1
ATOM 835 C C . ILE A 1 105 ? 8.053 3.954 3.683 1.00 89.19 105 ILE A C 1
ATOM 837 O O . ILE A 1 105 ? 9.059 3.602 4.299 1.00 89.19 105 ILE A O 1
ATOM 841 N N . PRO A 1 106 ? 7.426 5.098 4.011 1.00 86.81 106 PRO A N 1
ATOM 842 C CA . PRO A 1 106 ? 7.883 5.923 5.121 1.00 86.81 106 PRO A CA 1
ATOM 843 C C . PRO A 1 106 ? 7.788 5.161 6.452 1.00 86.81 106 PRO A C 1
ATOM 845 O O . PRO A 1 106 ? 6.784 4.512 6.750 1.00 86.81 106 PRO A O 1
ATOM 848 N N . ALA A 1 107 ? 8.798 5.320 7.312 1.00 85.81 107 ALA A N 1
ATOM 849 C CA . ALA A 1 107 ? 8.957 4.557 8.559 1.00 85.81 107 ALA A CA 1
ATOM 850 C C . ALA A 1 107 ? 7.774 4.637 9.550 1.00 85.81 107 ALA A C 1
ATOM 852 O O . ALA A 1 107 ? 7.656 3.807 10.446 1.00 85.81 107 ALA A O 1
ATOM 853 N N . ASN A 1 108 ? 6.880 5.614 9.393 1.00 86.69 108 ASN A N 1
ATOM 854 C CA . ASN A 1 108 ? 5.732 5.814 10.277 1.00 86.69 108 ASN A CA 1
ATOM 855 C C . ASN A 1 108 ? 4.476 5.035 9.845 1.00 86.69 108 ASN A C 1
ATOM 857 O O . ASN A 1 108 ? 3.423 5.209 10.460 1.00 86.69 108 ASN A O 1
ATOM 861 N N . ARG A 1 109 ? 4.540 4.225 8.777 1.00 88.44 109 ARG A N 1
ATOM 862 C CA . ARG A 1 109 ? 3.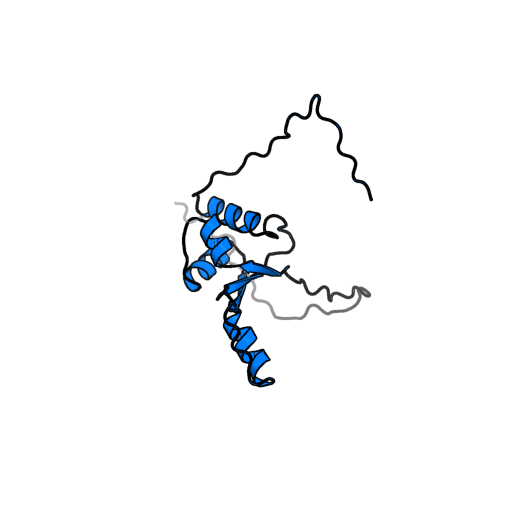353 3.641 8.136 1.00 88.44 109 ARG A CA 1
ATOM 863 C C . ARG A 1 109 ? 3.376 2.111 8.121 1.00 88.44 109 ARG A C 1
ATOM 865 O O . ARG A 1 109 ? 3.746 1.480 7.139 1.00 88.44 109 ARG A O 1
ATOM 872 N N . TYR A 1 110 ? 2.921 1.519 9.223 1.00 89.38 110 TYR A N 1
ATOM 873 C CA . TYR A 1 110 ? 2.926 0.066 9.446 1.00 89.38 110 TYR A CA 1
ATOM 874 C C . TYR A 1 110 ? 1.879 -0.705 8.632 1.00 89.38 110 TYR A C 1
ATOM 876 O O . TYR A 1 110 ? 2.045 -1.896 8.384 1.00 89.38 110 TYR A O 1
ATOM 884 N N . ASP A 1 111 ? 0.814 -0.033 8.186 1.00 88.31 111 ASP A N 1
ATOM 885 C CA . ASP A 1 111 ? -0.301 -0.671 7.476 1.00 88.31 111 ASP A CA 1
ATOM 886 C C . ASP A 1 111 ? 0.076 -1.232 6.104 1.00 88.31 111 ASP A C 1
ATOM 888 O O . ASP A 1 111 ? -0.710 -1.974 5.534 1.00 88.31 111 ASP A O 1
ATOM 892 N N . MET A 1 112 ? 1.235 -0.867 5.556 1.00 86.75 112 MET A N 1
ATOM 893 C CA . MET A 1 112 ? 1.666 -1.244 4.206 1.00 86.75 112 MET A CA 1
ATOM 894 C C . MET A 1 112 ? 2.865 -2.183 4.180 1.00 86.75 112 MET A C 1
ATOM 896 O O . MET A 1 112 ? 3.426 -2.443 3.125 1.00 86.75 112 MET A O 1
ATOM 900 N N . LEU A 1 113 ? 3.227 -2.762 5.322 1.00 89.19 113 LEU A N 1
ATOM 901 C CA . LEU A 1 113 ? 4.296 -3.761 5.386 1.00 89.19 113 LEU A CA 1
ATOM 902 C C . LEU A 1 113 ? 3.900 -5.115 4.764 1.00 89.19 113 LEU A C 1
ATOM 904 O O . LEU A 1 113 ? 4.718 -6.028 4.696 1.00 89.19 113 LEU A O 1
ATOM 908 N N . CYS A 1 114 ? 2.650 -5.256 4.315 1.00 90.50 114 CYS A N 1
ATOM 909 C CA . CYS A 1 114 ? 2.108 -6.447 3.671 1.00 90.50 114 CYS A CA 1
ATOM 910 C C . CYS A 1 114 ? 1.320 -6.107 2.396 1.00 90.50 114 CYS A C 1
ATOM 912 O O . CYS A 1 114 ? 0.837 -4.986 2.208 1.00 90.50 114 CYS A O 1
ATOM 914 N N . ILE A 1 115 ? 1.133 -7.115 1.539 1.00 91.25 115 ILE A N 1
ATOM 915 C CA . ILE A 1 115 ? 0.438 -6.994 0.247 1.00 91.25 115 ILE A CA 1
ATOM 916 C C . ILE A 1 115 ? -1.035 -6.606 0.447 1.00 91.25 115 ILE A C 1
ATOM 918 O O . ILE A 1 115 ? -1.577 -5.764 -0.270 1.00 91.25 115 ILE A O 1
ATOM 922 N N . GLU A 1 116 ? -1.699 -7.196 1.439 1.00 92.00 116 GLU A N 1
ATOM 923 C CA . GLU A 1 116 ? -3.083 -6.891 1.818 1.00 92.00 116 GLU A CA 1
ATOM 924 C C . GLU A 1 116 ? -3.239 -5.432 2.245 1.00 92.00 116 GLU A C 1
ATOM 926 O O . GLU A 1 116 ? -4.226 -4.772 1.925 1.00 92.00 116 GLU A O 1
ATOM 931 N N . GLY A 1 117 ? -2.245 -4.937 2.972 1.00 92.25 117 GLY A N 1
ATOM 932 C CA . GLY A 1 117 ? -2.174 -3.576 3.456 1.00 92.25 117 GLY A CA 1
ATOM 933 C C . GLY A 1 117 ? -2.089 -2.560 2.326 1.00 92.25 117 GLY A C 1
ATOM 934 O O . GLY A 1 117 ? -2.939 -1.674 2.229 1.00 92.25 117 GLY A O 1
ATOM 935 N N . ILE A 1 118 ? -1.105 -2.742 1.440 1.00 92.69 118 ILE A N 1
ATOM 936 C CA . ILE A 1 118 ? -0.873 -1.886 0.267 1.00 92.69 118 ILE A CA 1
ATOM 937 C C . ILE A 1 118 ? -2.101 -1.880 -0.645 1.00 92.69 118 ILE A C 1
ATOM 939 O O . ILE A 1 118 ? -2.643 -0.817 -0.941 1.00 92.69 118 ILE A O 1
ATOM 943 N N . SER A 1 119 ? -2.588 -3.059 -1.045 1.00 93.25 119 SER A N 1
ATOM 944 C CA . SER A 1 119 ? -3.739 -3.173 -1.954 1.00 93.25 119 SER A CA 1
ATOM 945 C C . SER A 1 119 ? -4.985 -2.479 -1.403 1.00 93.25 119 SER A C 1
ATOM 947 O O . SER A 1 119 ? -5.611 -1.681 -2.101 1.00 93.25 119 SER A O 1
ATOM 949 N N . ARG A 1 120 ? -5.310 -2.704 -0.128 1.00 93.12 120 ARG A N 1
ATOM 950 C CA . ARG A 1 120 ? -6.444 -2.049 0.529 1.00 93.12 120 ARG A CA 1
ATOM 951 C C . ARG A 1 120 ? -6.257 -0.539 0.625 1.00 93.12 120 ARG A C 1
ATOM 953 O O . ARG A 1 120 ? -7.193 0.215 0.375 1.00 93.12 120 ARG A O 1
ATOM 960 N N . ALA A 1 121 ? -5.063 -0.078 0.982 1.00 93.31 121 ALA A N 1
ATOM 961 C CA . ALA A 1 121 ? -4.820 1.343 1.165 1.00 93.31 121 ALA A CA 1
ATOM 962 C C . ALA A 1 121 ? -4.862 2.117 -0.168 1.00 93.31 121 ALA A C 1
ATOM 964 O O . ALA A 1 121 ? -5.441 3.205 -0.212 1.00 93.31 121 ALA A O 1
ATOM 965 N N . LEU A 1 122 ? -4.353 1.528 -1.257 1.00 93.12 122 LEU A N 1
ATOM 966 C CA . LEU A 1 122 ? -4.477 2.066 -2.617 1.00 93.12 122 LEU A CA 1
ATOM 967 C C . LEU A 1 122 ? -5.928 2.026 -3.129 1.00 93.12 122 LEU A C 1
ATOM 969 O O . LEU A 1 122 ? -6.398 2.986 -3.742 1.00 93.12 122 LEU A O 1
ATOM 973 N N . ASN A 1 123 ? -6.683 0.960 -2.844 1.00 93.69 123 ASN A N 1
ATOM 974 C CA . ASN A 1 123 ? -8.098 0.863 -3.228 1.00 93.69 123 ASN A CA 1
ATOM 975 C C . ASN A 1 123 ? -8.979 1.896 -2.511 1.00 93.69 123 ASN A C 1
ATOM 977 O O . ASN A 1 123 ? -9.881 2.466 -3.130 1.00 93.69 123 ASN A O 1
ATOM 981 N N . ILE A 1 124 ? -8.710 2.161 -1.228 1.00 94.25 124 ILE A N 1
ATOM 982 C CA . ILE A 1 124 ? -9.387 3.215 -0.459 1.00 94.25 124 ILE A CA 1
ATO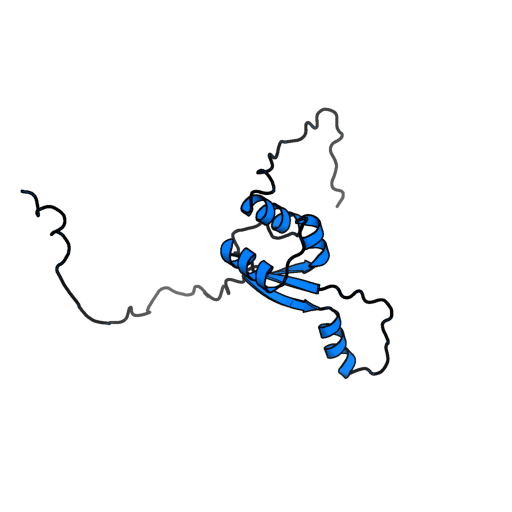M 983 C C . ILE A 1 124 ? -9.015 4.595 -1.006 1.00 94.25 124 ILE A C 1
ATOM 985 O O . ILE A 1 124 ? -9.899 5.434 -1.168 1.00 94.25 124 ILE A O 1
ATOM 989 N N . PHE A 1 125 ? -7.738 4.828 -1.331 1.00 93.69 125 PHE A N 1
ATOM 990 C CA . PHE A 1 125 ? -7.279 6.094 -1.914 1.00 93.69 125 PHE A CA 1
ATOM 991 C C . PHE A 1 125 ? -8.001 6.419 -3.228 1.00 93.69 125 PHE A C 1
ATOM 993 O O . PHE A 1 125 ? -8.490 7.528 -3.418 1.00 93.69 125 PHE A O 1
ATOM 1000 N N . ARG A 1 126 ? -8.172 5.412 -4.091 1.00 91.31 126 ARG A N 1
ATOM 1001 C CA . ARG A 1 126 ? -8.914 5.521 -5.357 1.00 91.31 126 ARG A CA 1
ATOM 1002 C C . ARG A 1 126 ? -10.436 5.614 -5.187 1.00 91.31 126 ARG A C 1
ATOM 1004 O O . ARG A 1 126 ? -11.145 5.788 -6.175 1.00 91.31 126 ARG A O 1
ATOM 1011 N N . GLY A 1 127 ? -10.955 5.425 -3.974 1.00 91.19 127 GLY A N 1
ATOM 1012 C CA . GLY A 1 127 ? -12.392 5.387 -3.696 1.00 91.19 127 GLY A CA 1
ATOM 1013 C C . GLY A 1 127 ? -13.114 4.139 -4.219 1.00 91.19 127 GLY A C 1
ATOM 1014 O O . GLY A 1 127 ? -14.341 4.147 -4.310 1.00 91.19 127 GLY A O 1
ATOM 1015 N N . VAL A 1 128 ? -12.381 3.074 -4.566 1.00 92.06 128 VAL A N 1
ATOM 1016 C CA . VAL A 1 128 ? -12.960 1.788 -5.001 1.00 92.06 128 VAL A CA 1
ATOM 1017 C C . VAL A 1 128 ? -13.537 1.040 -3.802 1.00 92.06 128 VAL A C 1
ATOM 1019 O O . VAL A 1 128 ? -14.647 0.511 -3.861 1.00 92.06 128 VAL A O 1
ATOM 1022 N N . GLU A 1 129 ? -12.791 1.021 -2.698 1.00 91.94 129 GLU A N 1
ATOM 1023 C CA . GLU A 1 129 ? -13.182 0.363 -1.456 1.00 91.94 129 GLU A CA 1
ATOM 1024 C C . GLU A 1 129 ? -13.519 1.399 -0.377 1.00 91.94 129 GLU A C 1
ATOM 1026 O O . GLU A 1 129 ? -12.920 2.472 -0.293 1.00 91.94 129 GLU A O 1
ATOM 1031 N N . LYS A 1 130 ? -14.499 1.082 0.474 1.00 93.69 130 LYS A N 1
ATOM 1032 C CA . LYS A 1 130 ? -14.826 1.908 1.643 1.00 93.69 130 LYS A CA 1
ATOM 1033 C C . LYS A 1 130 ? -13.868 1.589 2.784 1.00 93.69 130 LYS A C 1
ATOM 1035 O O . LYS A 1 130 ? -13.417 0.460 2.923 1.00 93.69 130 LYS A O 1
ATOM 1040 N N . ILE A 1 131 ? -13.631 2.569 3.655 1.00 93.38 131 ILE A N 1
ATOM 1041 C CA . ILE A 1 131 ? -12.798 2.381 4.848 1.00 93.38 131 ILE A CA 1
ATOM 1042 C C . ILE A 1 131 ? -13.352 1.204 5.680 1.00 93.38 131 ILE A C 1
ATOM 1044 O O . ILE A 1 131 ? -14.520 1.256 6.092 1.00 93.38 131 ILE A O 1
ATOM 1048 N N . PRO A 1 132 ? -12.551 0.151 5.933 1.00 91.50 132 PRO A N 1
ATOM 1049 C CA . PRO A 1 132 ? -12.989 -1.006 6.700 1.00 91.50 132 PRO A CA 1
ATOM 1050 C C . PRO A 1 132 ? -13.245 -0.612 8.157 1.00 91.50 132 PRO A C 1
ATOM 1052 O O . PRO A 1 132 ? -12.499 0.164 8.756 1.00 91.50 132 PRO A O 1
ATOM 1055 N N . LYS A 1 133 ? -14.301 -1.175 8.748 1.00 93.19 133 LYS A N 1
ATOM 1056 C CA . LYS A 1 133 ? -14.614 -1.005 10.171 1.00 93.19 133 LYS A CA 1
ATOM 1057 C C . LYS A 1 133 ? -14.153 -2.239 10.930 1.00 93.19 133 LYS A C 1
ATOM 1059 O O . LYS A 1 133 ? -14.753 -3.301 10.795 1.00 93.19 133 LYS A O 1
ATOM 1064 N N . TYR A 1 134 ? -13.106 -2.090 11.731 1.00 91.38 134 TYR A N 1
ATOM 1065 C CA . TYR A 1 134 ? -12.641 -3.158 12.609 1.00 91.38 134 TYR A CA 1
ATOM 1066 C C . TYR A 1 134 ? -13.452 -3.149 13.899 1.00 91.38 134 TYR A C 1
ATOM 1068 O O . TYR A 1 134 ? -13.486 -2.154 14.621 1.00 91.38 134 TYR A O 1
ATOM 1076 N N . THR A 1 135 ? -14.107 -4.267 14.185 1.00 93.69 135 THR A N 1
ATOM 1077 C CA . THR A 1 135 ? -14.820 -4.500 15.440 1.00 93.69 135 THR A CA 1
ATOM 1078 C C . THR A 1 135 ? -14.252 -5.736 16.105 1.00 93.69 135 THR A C 1
ATOM 1080 O O . THR A 1 135 ? -13.899 -6.702 15.428 1.00 93.69 135 THR A O 1
ATOM 1083 N N . LEU A 1 136 ? -14.196 -5.725 17.433 1.00 90.62 136 LEU A N 1
ATOM 1084 C CA . LEU A 1 136 ? -13.840 -6.919 18.185 1.00 90.62 136 LEU A CA 1
ATOM 1085 C C . LEU A 1 136 ? -14.896 -7.997 17.925 1.00 90.62 136 LEU A C 1
ATOM 1087 O O . LEU A 1 136 ? -16.096 -7.744 18.037 1.00 90.62 136 LEU A O 1
ATOM 1091 N N . ALA A 1 137 ? -14.450 -9.193 17.550 1.00 86.25 137 ALA A N 1
ATOM 1092 C CA . ALA A 1 137 ? -15.342 -10.335 17.464 1.00 86.25 137 ALA A CA 1
ATOM 1093 C C . ALA A 1 137 ? -15.824 -10.699 18.875 1.00 86.25 137 ALA A C 1
ATOM 1095 O O . ALA A 1 137 ? -15.032 -10.691 19.818 1.00 86.25 137 ALA A O 1
ATOM 1096 N N . ASN A 1 138 ? -17.103 -11.056 19.021 1.00 88.62 138 ASN A N 1
ATOM 1097 C CA . ASN A 1 138 ? -17.571 -11.620 20.282 1.00 88.62 138 ASN A CA 1
ATOM 1098 C C . ASN A 1 138 ? -16.925 -13.008 20.479 1.00 88.62 138 ASN A C 1
ATOM 1100 O O . ASN A 1 138 ? -17.016 -13.898 19.617 1.00 88.62 138 ASN A O 1
ATOM 1104 N N . MET A 1 139 ? -16.224 -13.161 21.600 1.00 85.69 139 MET A N 1
ATOM 1105 C CA . MET A 1 139 ? -15.510 -14.377 21.993 1.00 85.69 139 MET A CA 1
ATOM 1106 C C . MET A 1 139 ? -16.166 -15.087 23.188 1.00 85.69 139 MET A C 1
ATOM 1108 O O . MET A 1 139 ? -15.584 -16.026 23.725 1.00 85.69 139 MET A O 1
ATOM 1112 N N . GLU A 1 140 ? -17.372 -14.681 23.594 1.00 86.44 140 GLU A N 1
ATOM 1113 C CA . GLU A 1 140 ? -18.144 -15.345 24.650 1.00 86.44 140 GLU A CA 1
ATOM 1114 C C . GLU A 1 140 ? -18.305 -16.849 24.362 1.00 86.44 140 GLU A C 1
ATOM 1116 O O . GLU A 1 140 ? -18.739 -17.259 23.285 1.00 86.44 140 GLU A O 1
ATOM 1121 N N . GLY A 1 141 ? -17.906 -17.683 25.328 1.00 84.50 141 GLY A N 1
ATOM 1122 C CA . GLY A 1 141 ? -18.003 -19.145 25.244 1.00 84.50 141 GLY A CA 1
ATOM 1123 C C . GLY A 1 141 ? -16.939 -19.844 24.388 1.00 84.50 141 GLY A C 1
ATOM 1124 O O . GLY A 1 141 ? -16.970 -21.070 24.292 1.00 84.50 141 GLY A O 1
ATOM 1125 N N . LYS A 1 142 ? -15.986 -19.120 23.781 1.00 84.06 142 LYS A N 1
ATOM 1126 C CA . LYS A 1 142 ? -14.882 -19.737 23.024 1.00 84.06 142 LYS A CA 1
ATOM 1127 C C . LYS A 1 142 ? -13.699 -20.063 23.946 1.00 84.06 142 LYS A C 1
ATOM 1129 O O . LYS A 1 142 ? -13.378 -19.256 24.820 1.00 84.06 142 LYS A O 1
ATOM 1134 N N . PRO A 1 143 ? -13.030 -21.217 23.763 1.00 86.88 143 PRO A N 1
ATOM 1135 C CA . PRO A 1 143 ? -11.864 -21.566 24.566 1.00 86.88 143 PRO A CA 1
ATOM 1136 C C . PRO A 1 143 ? -10.725 -20.574 24.308 1.00 86.88 143 PRO A C 1
ATOM 1138 O O . PRO A 1 143 ? -10.450 -20.214 23.160 1.00 86.88 143 PRO A O 1
ATOM 1141 N N . LEU A 1 144 ? -10.054 -20.145 25.379 1.00 85.81 144 LEU A N 1
ATOM 1142 C CA . LEU A 1 144 ? -8.832 -19.353 25.271 1.00 85.81 144 LEU A CA 1
ATOM 1143 C C . LEU A 1 144 ? -7.761 -20.196 24.574 1.00 85.81 144 LEU A C 1
ATOM 1145 O O . LEU A 1 144 ? -7.490 -21.326 24.981 1.00 85.81 144 LEU A O 1
ATOM 1149 N N . GLN A 1 145 ? -7.158 -19.650 23.523 1.00 84.44 145 GLN A N 1
ATOM 1150 C CA . GLN A 1 145 ? -6.043 -20.300 22.845 1.00 84.44 145 GLN A CA 1
ATOM 1151 C C . GLN A 1 145 ? -4.768 -20.064 23.657 1.00 84.44 145 GLN A C 1
ATOM 1153 O O . GLN A 1 145 ? -4.429 -18.925 23.974 1.00 84.44 145 GLN A O 1
ATOM 1158 N N . GLN A 1 146 ? -4.066 -21.142 24.006 1.00 85.88 146 GLN A N 1
ATOM 1159 C CA . GLN A 1 146 ? -2.731 -21.055 24.587 1.00 85.88 146 GLN A CA 1
ATOM 1160 C C . GLN A 1 146 ? -1.690 -21.060 23.473 1.00 85.88 146 GLN A C 1
ATOM 1162 O O . GLN A 1 146 ? -1.691 -21.937 22.611 1.00 85.88 146 GLN A O 1
ATOM 1167 N N . MET A 1 147 ? -0.783 -20.089 23.521 1.00 80.06 147 MET A N 1
ATOM 1168 C CA . MET A 1 147 ? 0.455 -20.143 22.758 1.00 80.06 147 MET A CA 1
ATOM 1169 C C . MET A 1 147 ? 1.399 -21.105 23.483 1.00 80.06 147 MET A C 1
ATOM 1171 O O . MET A 1 147 ? 1.881 -20.791 24.571 1.00 80.06 147 MET A O 1
ATOM 1175 N N . ILE A 1 148 ? 1.606 -22.288 22.910 1.00 79.06 148 ILE A N 1
ATOM 1176 C CA . ILE A 1 148 ? 2.627 -23.226 23.380 1.00 79.06 148 ILE A CA 1
ATOM 1177 C C . ILE A 1 148 ? 3.940 -22.781 22.740 1.00 79.06 148 ILE A C 1
ATOM 1179 O O . ILE A 1 148 ? 4.039 -22.751 21.513 1.00 79.06 148 ILE A O 1
ATOM 1183 N N . VAL A 1 149 ? 4.888 -22.373 23.582 1.00 73.31 149 VAL A N 1
ATOM 1184 C CA . VAL A 1 149 ? 6.260 -22.019 23.193 1.00 73.31 149 VAL A CA 1
ATOM 1185 C C . VAL A 1 149 ? 7.153 -23.234 23.367 1.00 73.31 149 VAL A C 1
ATOM 1187 O O . VAL A 1 149 ? 7.009 -23.900 24.418 1.00 73.31 149 VAL A O 1
#